Protein AF-X1G1F2-F1 (afdb_monomer)

Solvent-accessible surface area (backbone atoms only — not comparable to full-atom values): 9942 Å² total; per-residue (Å²): 116,67,75,44,100,80,76,55,41,32,54,44,75,51,92,86,78,76,52,72,46,84,41,52,53,79,51,48,74,65,68,68,54,49,80,72,70,72,44,86,49,52,70,44,74,70,59,76,86,54,51,33,33,43,39,38,35,55,89,91,43,64,36,32,33,36,56,54,97,92,37,55,39,68,60,34,59,71,93,60,94,63,53,43,66,59,54,50,49,51,55,53,48,48,60,68,33,48,44,78,46,76,32,74,74,61,93,62,61,57,61,75,44,19,53,73,64,48,61,29,39,38,37,32,17,28,86,85,67,47,78,49,36,47,41,38,30,7,60,28,70,73,98,55,77,41,37,27,32,36,39,78,99,50,80,37,40,29,32,47,54,68,70,64,66,74,66,49,95,71,135

Nearest PDB structures (foldseek):
  6edz-assembly1_A  TM=3.367E-01  e=2.369E+00  Mycobacterium tuberculosis CDC1551
  6edz-assembly1_D  TM=3.366E-01  e=2.369E+00  Mycobacterium tuberculosis CDC1551
  3bga-assembly1_B  TM=2.048E-01  e=1.085E+00  Bacteroides thetaiotaomicron VPI-5482

pLDDT: mean 74.31, std 18.84, range [33.16, 97.81]

Foldseek 3Di:
DDADPVRFWDWDADPDPRDIDIDGPVCVVVVVQDVVNVPDQQPADFDLVQFAKKWKDAPNAIWIWGQDPNFIDTPPPPPDDDHSVLVSVLSVCNNVWGFPDKDQPDPDDCVQQQQVPFNMKMWTAGPVRDTRWIKTWGWDPPPHTWIWIDTPPGPMITTGDPVSNVSNDDD

InterPro domains:
  IPR025641 Domain of unknown function DUF4340 [PF14238] (1-73)

Organism: NCBI:txid412755

Radius of gyration: 20.49 Å; Cα contacts (8 Å, |Δi|>4): 307; chains: 1; bounding box: 36×30×68 Å

Secondary structure (DSSP, 8-state):
-PBPTTSSEEEEE-TTT--EEEEEHHHHHHHT--TTTTS--BS----TTT--EEEEEETTEEEEEEEETTEEEEEESTT----HHHHHHHHHHHHT-BEEEEESS-SS-TTTTT-SS-SEEEEEE-TT--EEEEEEEEEE-SSS-EEEEEETT---EEEEPHHHHHTS---

Structure (mmCIF, N/CA/C/O backbone):
data_AF-X1G1F2-F1
#
_entry.id   AF-X1G1F2-F1
#
loop_
_atom_site.group_PDB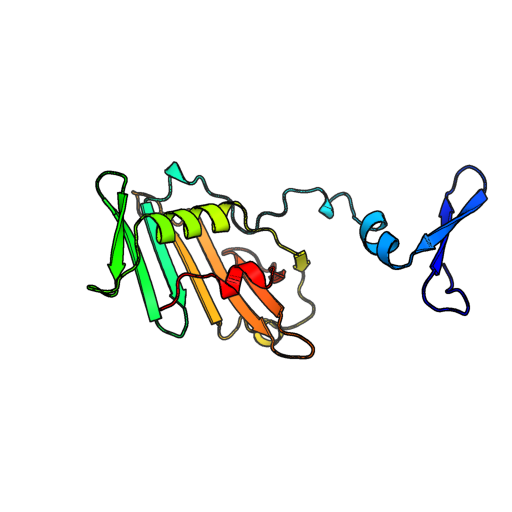
_atom_site.id
_atom_site.type_symbol
_atom_site.label_atom_id
_atom_site.label_alt_id
_atom_site.label_comp_id
_atom_site.label_asym_id
_atom_site.label_entity_id
_atom_site.label_seq_id
_atom_site.pdbx_PDB_ins_code
_atom_site.Cartn_x
_atom_site.Cartn_y
_atom_site.Cartn_z
_atom_site.occupancy
_atom_site.B_iso_or_equiv
_atom_site.auth_seq_id
_atom_site.auth_comp_id
_atom_site.auth_asym_id
_atom_site.auth_atom_id
_atom_site.pdbx_PDB_model_num
ATOM 1 N N . GLY A 1 1 ? 8.756 -1.121 -39.485 1.00 47.09 1 GLY A N 1
ATOM 2 C CA . GLY A 1 1 ? 8.866 0.115 -40.281 1.00 47.09 1 GLY A CA 1
ATOM 3 C C . GLY A 1 1 ? 10.179 0.809 -39.980 1.00 47.09 1 GLY A C 1
ATOM 4 O O . GLY A 1 1 ? 10.590 0.799 -38.822 1.00 47.09 1 GLY A O 1
ATOM 5 N N . ALA A 1 2 ? 10.810 1.369 -41.015 1.00 49.78 2 ALA A N 1
ATOM 6 C CA . ALA A 1 2 ? 11.990 2.231 -40.925 1.00 49.78 2 ALA A CA 1
ATOM 7 C C . ALA A 1 2 ? 11.614 3.646 -40.441 1.00 49.78 2 ALA A C 1
ATOM 9 O O . ALA A 1 2 ? 10.453 4.057 -40.539 1.00 49.78 2 ALA A O 1
ATOM 10 N N . GLU A 1 3 ? 12.587 4.353 -39.872 1.00 41.88 3 GLU A N 1
ATOM 11 C CA . GLU A 1 3 ? 12.431 5.705 -39.326 1.00 41.88 3 GLU A CA 1
ATOM 12 C C . GLU A 1 3 ? 12.474 6.768 -40.423 1.00 41.88 3 GLU A C 1
ATOM 14 O O . GLU A 1 3 ? 13.122 6.591 -41.455 1.00 41.88 3 GLU A O 1
ATOM 19 N N . ASN A 1 4 ? 11.765 7.877 -40.205 1.00 46.53 4 ASN A N 1
ATOM 20 C CA . ASN A 1 4 ? 11.904 9.050 -41.053 1.00 46.53 4 ASN A CA 1
ATOM 21 C C . ASN A 1 4 ? 13.123 9.900 -40.613 1.00 46.53 4 ASN A C 1
ATOM 23 O O . ASN A 1 4 ? 13.546 9.810 -39.460 1.00 46.53 4 ASN A O 1
ATOM 27 N N . PRO A 1 5 ? 13.664 10.775 -41.483 1.00 43.31 5 PRO A N 1
ATOM 28 C CA . PRO A 1 5 ? 14.902 11.522 -41.208 1.00 43.31 5 PRO A CA 1
ATOM 29 C C . PRO A 1 5 ? 14.845 12.481 -40.004 1.00 43.31 5 PRO A C 1
ATOM 31 O O . PRO A 1 5 ? 15.874 12.978 -39.564 1.00 43.31 5 PRO A O 1
ATOM 34 N N . THR A 1 6 ? 13.651 12.765 -39.476 1.00 53.28 6 THR A N 1
ATOM 35 C CA . THR A 1 6 ? 13.412 13.679 -38.345 1.00 53.28 6 THR A CA 1
ATOM 36 C C . THR A 1 6 ? 13.178 12.959 -37.009 1.00 53.28 6 THR A C 1
ATOM 38 O O . THR A 1 6 ? 12.899 13.620 -36.012 1.00 53.28 6 THR A O 1
ATOM 41 N N . GLY A 1 7 ? 13.235 11.621 -36.969 1.00 44.59 7 GLY A N 1
ATOM 42 C CA . GLY A 1 7 ? 13.181 10.807 -35.741 1.00 44.59 7 GLY A CA 1
ATOM 43 C C . GLY A 1 7 ? 11.827 10.743 -35.013 1.00 44.59 7 GLY A C 1
ATOM 44 O O . GLY A 1 7 ? 11.660 9.943 -34.096 1.00 44.59 7 GLY A O 1
ATOM 45 N N . ASN A 1 8 ? 10.835 11.542 -35.421 1.00 46.88 8 ASN A N 1
ATOM 46 C CA . ASN A 1 8 ? 9.572 11.713 -34.688 1.00 46.88 8 ASN A CA 1
ATOM 47 C C . ASN A 1 8 ? 8.363 10.980 -35.298 1.00 46.88 8 ASN A C 1
ATOM 49 O O . ASN A 1 8 ? 7.291 10.947 -34.681 1.00 46.88 8 ASN A O 1
ATOM 53 N N . MET A 1 9 ? 8.496 10.391 -36.492 1.00 36.91 9 MET A N 1
ATOM 54 C CA . MET A 1 9 ? 7.373 9.765 -37.204 1.00 36.91 9 MET A CA 1
ATOM 55 C C . MET A 1 9 ? 7.788 8.420 -37.809 1.00 36.91 9 MET A C 1
ATOM 57 O O . MET A 1 9 ? 8.920 8.243 -38.261 1.00 36.91 9 MET A O 1
ATOM 61 N N . ARG A 1 10 ? 6.872 7.446 -37.799 1.00 46.88 10 ARG A N 1
ATOM 62 C CA . ARG A 1 10 ? 7.099 6.107 -38.361 1.00 46.88 10 ARG A CA 1
ATOM 63 C C . ARG A 1 10 ? 6.016 5.762 -39.376 1.00 46.88 10 ARG A C 1
ATOM 65 O O . ARG A 1 10 ? 4.854 6.126 -39.211 1.00 46.88 10 ARG A O 1
ATOM 72 N N . TYR A 1 11 ? 6.414 5.009 -40.396 1.00 42.84 11 TYR A N 1
ATOM 73 C CA . TY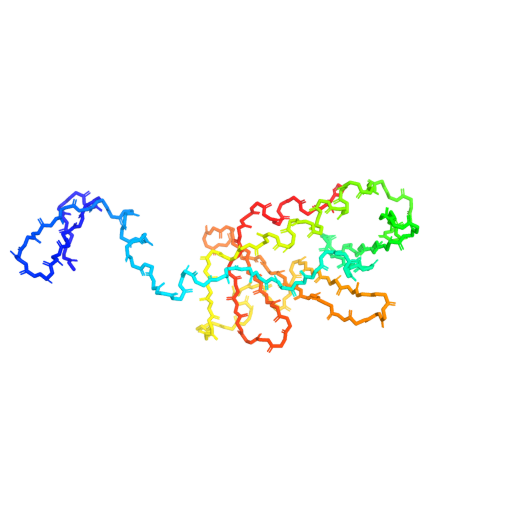R A 1 11 ? 5.501 4.454 -41.389 1.00 42.84 11 TYR A CA 1
ATOM 74 C C . TYR A 1 11 ? 4.900 3.140 -40.880 1.00 42.84 11 TYR A C 1
ATOM 76 O O . TYR A 1 11 ? 5.640 2.215 -40.516 1.00 42.84 11 TYR A O 1
ATOM 84 N N . VAL A 1 12 ? 3.569 3.053 -40.881 1.00 45.69 12 VAL A N 1
ATOM 85 C CA . VAL A 1 12 ? 2.816 1.820 -40.618 1.00 45.69 12 VAL A CA 1
ATOM 86 C C . VAL A 1 12 ? 2.044 1.447 -41.880 1.00 45.69 12 VAL A C 1
ATOM 88 O O . VAL A 1 12 ? 1.382 2.291 -42.481 1.00 45.69 12 VAL A O 1
ATOM 91 N N . ARG A 1 13 ? 2.160 0.183 -42.297 1.00 41.72 13 ARG A N 1
ATOM 92 C CA . ARG A 1 13 ? 1.403 -0.393 -43.412 1.00 41.72 13 ARG A CA 1
ATOM 93 C C . ARG A 1 13 ? 0.220 -1.160 -42.833 1.00 41.72 13 ARG A C 1
ATOM 95 O O . ARG A 1 13 ? 0.425 -1.980 -41.941 1.00 41.72 13 ARG A O 1
ATOM 102 N N . VAL A 1 14 ? -0.984 -0.870 -43.315 1.00 38.16 14 VAL A N 1
ATOM 103 C CA . VAL A 1 14 ? -2.200 -1.593 -42.927 1.00 38.16 14 VAL A CA 1
ATOM 104 C C . VAL A 1 14 ? -2.545 -2.558 -44.055 1.00 38.16 14 VAL A C 1
ATOM 106 O O . VAL A 1 14 ? -2.869 -2.141 -45.169 1.00 38.16 14 VAL A O 1
ATOM 109 N N . ASP A 1 15 ? -2.426 -3.855 -43.781 1.00 45.56 15 ASP A N 1
ATOM 110 C CA . ASP A 1 15 ? -2.688 -4.896 -44.769 1.00 45.56 15 ASP A CA 1
ATOM 111 C C . ASP A 1 15 ? -4.194 -5.123 -44.897 1.00 45.56 15 ASP A C 1
ATOM 113 O O . ASP A 1 15 ? -4.794 -5.871 -44.131 1.00 45.56 15 ASP A O 1
ATOM 117 N N . GLN A 1 16 ? -4.774 -4.425 -45.874 1.00 44.44 16 GLN A N 1
ATOM 118 C CA . GLN A 1 16 ? -5.774 -4.961 -46.808 1.00 44.44 16 GLN A CA 1
ATOM 119 C C . GLN A 1 16 ? -5.931 -4.088 -48.073 1.00 44.44 16 GLN A C 1
ATOM 121 O O . GLN A 1 16 ? -6.454 -4.578 -49.064 1.00 44.44 16 GLN A O 1
ATOM 126 N N . GLU A 1 17 ? -5.368 -2.867 -48.112 1.00 46.47 17 GLU A N 1
ATOM 127 C CA . GLU A 1 17 ? -5.371 -2.003 -49.319 1.00 46.47 17 GLU A CA 1
ATOM 128 C C . GLU A 1 17 ? -4.024 -1.300 -49.610 1.00 46.47 17 GLU A C 1
ATOM 130 O O . GLU A 1 17 ? -3.938 -0.408 -50.448 1.00 46.47 17 GLU A O 1
ATOM 135 N N . GLY A 1 18 ? -2.932 -1.677 -48.932 1.00 38.78 18 GLY A N 1
ATOM 136 C CA . GLY A 1 18 ? -1.592 -1.137 -49.220 1.00 38.78 18 GLY A CA 1
ATOM 137 C C . GLY A 1 18 ? -1.363 0.323 -48.799 1.00 38.78 18 GLY A C 1
ATOM 138 O O . GLY A 1 18 ? -0.285 0.867 -49.051 1.00 38.78 18 GLY A O 1
ATOM 139 N N . ALA A 1 19 ? -2.324 0.952 -48.118 1.00 33.16 19 ALA A N 1
ATOM 140 C CA . ALA A 1 19 ? -2.184 2.302 -47.590 1.00 33.16 19 ALA A CA 1
ATOM 141 C C . ALA A 1 19 ? -1.085 2.371 -46.511 1.00 33.16 19 ALA A C 1
ATOM 143 O O . ALA A 1 19 ? -1.062 1.598 -45.545 1.00 33.16 19 ALA A O 1
ATOM 144 N N . VAL A 1 20 ? -0.163 3.323 -46.678 1.00 40.62 20 VAL A N 1
ATOM 145 C CA . VAL A 1 20 ? 0.894 3.625 -45.708 1.00 40.62 20 VAL A CA 1
ATOM 146 C C . VAL A 1 20 ? 0.499 4.884 -44.942 1.00 40.62 20 VAL A C 1
ATOM 148 O O . VAL A 1 20 ? 0.420 5.966 -45.518 1.00 40.62 20 VAL A O 1
ATOM 151 N N . LEU A 1 21 ? 0.264 4.742 -43.638 1.00 41.94 21 LEU A N 1
ATOM 152 C CA . LEU A 1 21 ? -0.094 5.845 -42.748 1.00 41.94 21 LEU A CA 1
ATOM 153 C C . LEU A 1 21 ? 1.132 6.317 -41.964 1.00 41.94 21 LEU A C 1
ATOM 155 O O . LEU A 1 21 ? 1.930 5.518 -41.461 1.00 41.94 21 LEU A O 1
ATOM 159 N N . LEU A 1 22 ? 1.265 7.638 -41.851 1.00 41.22 22 LEU A N 1
ATOM 160 C CA . LEU A 1 22 ? 2.298 8.279 -41.053 1.00 41.22 22 LEU A CA 1
ATOM 161 C C . LEU A 1 22 ? 1.760 8.485 -39.637 1.00 41.22 22 LEU A C 1
ATOM 163 O O . LEU A 1 22 ? 0.869 9.302 -39.415 1.00 41.22 22 LEU A O 1
ATOM 167 N N . VAL A 1 23 ? 2.287 7.732 -38.676 1.00 46.47 23 VAL A N 1
ATOM 168 C CA . VAL A 1 23 ? 1.895 7.863 -37.270 1.00 46.47 23 VAL A CA 1
ATOM 169 C C . VAL A 1 23 ? 3.049 8.434 -36.461 1.00 46.47 23 VAL A C 1
ATOM 171 O O . VAL A 1 23 ? 4.214 8.056 -36.629 1.00 46.47 23 VAL A O 1
ATOM 174 N N . TYR A 1 24 ? 2.728 9.363 -35.561 1.00 44.50 24 TYR A N 1
ATOM 175 C CA . TYR A 1 24 ? 3.689 9.848 -34.575 1.00 44.50 24 TYR A CA 1
ATOM 176 C C . TYR A 1 24 ? 4.231 8.668 -33.770 1.00 44.50 24 TYR A C 1
ATOM 178 O O . TYR A 1 24 ? 3.460 7.812 -33.339 1.00 44.50 24 TYR A O 1
ATOM 186 N N . ALA A 1 25 ? 5.543 8.635 -33.516 1.00 50.56 25 ALA A N 1
ATOM 187 C CA . ALA A 1 25 ? 6.191 7.508 -32.835 1.00 50.56 25 ALA A CA 1
ATOM 188 C C . ALA A 1 25 ? 5.533 7.156 -31.482 1.00 50.56 25 ALA A C 1
ATO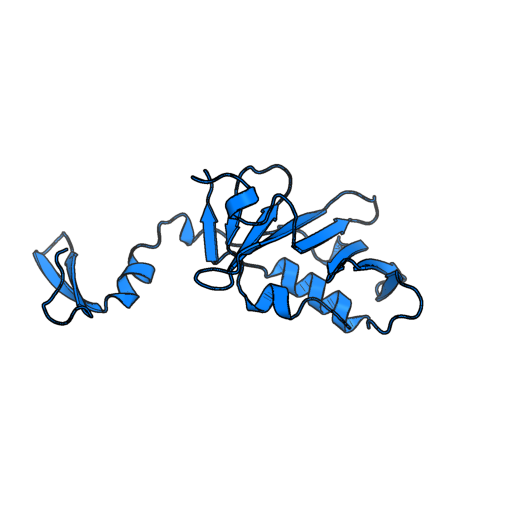M 190 O O . ALA A 1 25 ? 5.437 5.984 -31.132 1.00 50.56 25 ALA A O 1
ATOM 191 N N . ARG A 1 26 ? 4.981 8.157 -30.781 1.00 46.09 26 ARG A N 1
ATOM 192 C CA . ARG A 1 26 ? 4.241 8.009 -29.512 1.00 46.09 26 ARG A CA 1
ATOM 193 C C . ARG A 1 26 ? 2.920 7.235 -29.623 1.00 46.09 26 ARG A C 1
ATOM 195 O O . ARG A 1 26 ? 2.418 6.746 -28.619 1.00 46.09 26 ARG A O 1
ATOM 202 N N . LEU A 1 27 ? 2.334 7.135 -30.818 1.00 41.94 27 LEU A N 1
ATOM 203 C CA . LEU A 1 27 ? 1.107 6.366 -31.053 1.00 41.94 27 LEU A CA 1
ATOM 204 C C . LEU A 1 27 ? 1.390 4.871 -31.239 1.00 41.94 27 LEU A C 1
ATOM 206 O O . LEU A 1 27 ? 0.479 4.065 -31.072 1.00 41.94 27 LEU A O 1
ATOM 210 N N . LYS A 1 28 ? 2.642 4.478 -31.515 1.00 45.25 28 LYS A N 1
ATOM 211 C CA . LYS A 1 28 ? 3.025 3.067 -31.639 1.00 45.25 28 LYS A CA 1
ATOM 212 C C . LYS A 1 28 ? 2.807 2.310 -30.327 1.00 45.25 28 LYS A C 1
ATOM 214 O O . LYS A 1 28 ? 2.199 1.254 -30.351 1.00 45.25 28 LYS A O 1
ATOM 219 N N . ASP A 1 29 ? 3.162 2.896 -29.184 1.00 50.19 29 ASP A N 1
ATOM 220 C CA . ASP A 1 29 ? 2.942 2.283 -27.860 1.00 50.19 29 ASP A CA 1
ATOM 221 C C . ASP A 1 29 ? 1.451 2.099 -27.513 1.00 50.19 29 ASP A C 1
ATOM 223 O O . ASP A 1 29 ? 1.087 1.315 -26.634 1.00 50.19 29 ASP A O 1
ATOM 227 N N . ILE A 1 30 ? 0.566 2.841 -28.187 1.00 47.78 30 ILE A N 1
ATOM 228 C CA . ILE A 1 30 ? -0.887 2.712 -28.044 1.00 47.78 30 ILE A CA 1
ATOM 229 C C . ILE A 1 30 ? -1.428 1.629 -28.987 1.00 47.78 30 ILE A C 1
ATOM 231 O O . ILE A 1 30 ? -2.331 0.895 -28.588 1.00 47.78 30 ILE A O 1
ATOM 235 N N . LEU A 1 31 ? -0.869 1.520 -30.196 1.00 42.72 31 LEU A N 1
ATOM 236 C CA . LEU A 1 31 ? -1.284 0.574 -31.238 1.00 42.72 31 LEU A CA 1
ATOM 237 C C . LEU A 1 31 ? -0.667 -0.829 -31.074 1.00 42.72 31 LEU A C 1
ATOM 239 O O . LEU A 1 31 ? -1.297 -1.804 -31.464 1.00 42.72 31 LEU A O 1
ATOM 243 N N . ASP A 1 32 ? 0.499 -0.948 -30.430 1.00 46.31 32 ASP A N 1
ATOM 244 C CA . ASP A 1 32 ? 1.170 -2.220 -30.099 1.00 46.31 32 ASP A CA 1
ATOM 245 C C . ASP A 1 32 ? 0.623 -2.869 -28.811 1.00 46.31 32 ASP A C 1
ATOM 247 O O . ASP A 1 32 ? 1.157 -3.871 -28.327 1.00 46.31 32 ASP A O 1
ATOM 251 N N . LYS A 1 33 ? -0.457 -2.323 -28.234 1.00 43.53 33 LYS A N 1
ATOM 252 C CA . LYS A 1 33 ? -1.139 -2.948 -27.096 1.00 43.53 33 LYS A CA 1
ATOM 253 C C . LYS A 1 33 ? -1.706 -4.295 -27.526 1.00 43.53 33 LYS A C 1
ATOM 255 O O . LYS A 1 33 ? -2.631 -4.384 -28.329 1.00 43.53 33 LYS A O 1
ATOM 260 N N . THR A 1 34 ? -1.178 -5.359 -26.942 1.00 45.91 34 THR A N 1
ATOM 261 C CA . THR A 1 34 ? -1.682 -6.714 -27.157 1.00 45.91 34 THR A CA 1
ATOM 262 C C . THR A 1 34 ? -3.057 -6.879 -26.489 1.00 45.91 34 THR A C 1
ATOM 264 O O . THR A 1 34 ? -3.366 -6.170 -25.531 1.00 45.91 34 THR A O 1
ATOM 267 N N . PRO A 1 35 ? -3.891 -7.866 -26.866 1.00 41.88 35 PRO A N 1
ATOM 268 C CA . PRO A 1 35 ? -5.130 -8.179 -26.135 1.00 41.88 35 PRO A CA 1
ATOM 269 C C . PRO A 1 35 ? -4.913 -8.471 -24.635 1.00 41.88 35 PRO A C 1
ATOM 271 O O . PRO A 1 35 ? -5.837 -8.390 -23.828 1.00 41.88 35 PRO A O 1
ATOM 274 N N . HIS A 1 36 ? -3.679 -8.798 -24.237 1.00 41.44 36 HIS A N 1
ATOM 275 C CA . HIS A 1 36 ? -3.258 -8.911 -22.842 1.00 41.44 36 HIS A CA 1
ATOM 276 C C . HIS A 1 36 ? -3.170 -7.559 -22.118 1.00 41.44 36 HIS A C 1
ATOM 278 O O . HIS A 1 36 ? -3.438 -7.514 -20.921 1.00 41.44 36 HIS A O 1
ATOM 284 N N . ASP A 1 37 ? -2.851 -6.472 -22.822 1.00 44.06 37 ASP A N 1
ATOM 285 C CA . ASP A 1 37 ? -2.838 -5.103 -22.293 1.00 44.06 37 ASP A CA 1
ATOM 286 C C . ASP A 1 37 ? -4.245 -4.529 -22.090 1.00 44.06 37 ASP A C 1
ATOM 288 O O . ASP A 1 37 ? -4.398 -3.511 -21.417 1.00 44.06 37 ASP A O 1
ATOM 292 N N . LEU A 1 38 ? -5.272 -5.177 -22.643 1.00 44.41 38 LEU A N 1
ATOM 293 C CA . LEU A 1 38 ? -6.683 -4.875 -22.385 1.00 44.41 38 LEU A CA 1
ATOM 294 C C . LEU A 1 38 ? -7.250 -5.678 -21.204 1.00 44.41 38 LEU A C 1
ATOM 296 O O . LEU A 1 38 ? -8.369 -5.418 -20.766 1.00 44.41 38 LEU A O 1
ATOM 300 N N . ARG A 1 39 ? -6.488 -6.642 -20.663 1.00 56.28 39 ARG A N 1
ATOM 301 C CA . ARG A 1 39 ? -6.876 -7.352 -19.442 1.00 56.28 39 ARG A CA 1
ATOM 302 C C . ARG A 1 39 ? -6.722 -6.425 -18.248 1.00 56.28 39 ARG A C 1
ATOM 304 O O . ARG A 1 39 ? -5.802 -5.617 -18.178 1.00 56.28 39 ARG A O 1
ATOM 311 N N . ASP A 1 40 ? -7.645 -6.592 -17.314 1.00 64.62 40 ASP A N 1
ATOM 312 C CA . ASP A 1 40 ? -7.658 -5.981 -15.995 1.00 64.62 40 ASP A CA 1
ATOM 313 C C . ASP A 1 40 ? -6.236 -5.808 -15.405 1.00 64.62 40 ASP A C 1
ATOM 315 O O . ASP A 1 40 ? -5.592 -6.781 -15.007 1.00 64.62 40 ASP A O 1
ATOM 319 N N . LYS A 1 41 ? -5.739 -4.560 -15.401 1.00 74.44 41 LYS A N 1
ATOM 320 C CA . LYS A 1 41 ? -4.360 -4.203 -15.022 1.00 74.44 41 LYS A CA 1
ATOM 321 C C . LYS A 1 41 ? -4.154 -4.034 -13.514 1.00 74.44 41 LYS A C 1
ATOM 323 O O . LYS A 1 41 ? -3.140 -3.461 -13.113 1.00 74.44 41 LYS A O 1
ATOM 328 N N . HIS A 1 42 ? -5.100 -4.457 -12.677 1.00 80.88 42 HIS A N 1
ATOM 329 C CA . HIS A 1 42 ? -4.952 -4.298 -11.233 1.00 80.88 42 HIS A CA 1
ATOM 330 C C . HIS A 1 42 ? -3.834 -5.191 -10.679 1.00 80.88 42 HIS A C 1
ATOM 332 O O . HIS A 1 42 ? -3.701 -6.363 -11.037 1.00 80.88 42 HIS A O 1
ATOM 338 N N . VAL A 1 43 ? -3.017 -4.614 -9.797 1.00 81.19 43 VAL A N 1
ATOM 339 C CA . VAL A 1 43 ? -1.899 -5.307 -9.137 1.00 81.19 43 VAL A CA 1
ATOM 340 C C . VAL A 1 43 ? -2.409 -6.256 -8.052 1.00 81.19 43 VAL A C 1
ATOM 342 O O . VAL A 1 43 ? -1.911 -7.374 -7.923 1.00 81.19 43 VAL A O 1
ATOM 345 N N . LEU A 1 44 ? -3.429 -5.824 -7.308 1.00 83.62 44 LEU A N 1
ATOM 346 C CA . LEU A 1 44 ? -4.111 -6.600 -6.277 1.00 83.62 44 LEU A CA 1
ATOM 347 C C . LEU A 1 44 ? -5.577 -6.805 -6.660 1.00 83.62 44 LEU A C 1
ATOM 349 O O . LEU A 1 44 ? -6.185 -5.955 -7.306 1.00 83.62 44 LEU A O 1
ATOM 353 N N . ARG A 1 45 ? -6.156 -7.926 -6.229 1.00 85.19 45 ARG A N 1
ATOM 354 C CA . ARG A 1 45 ? -7.590 -8.195 -6.355 1.00 85.19 45 ARG A CA 1
ATOM 355 C C . ARG A 1 45 ? -8.151 -8.549 -4.990 1.00 85.19 45 ARG A C 1
ATOM 357 O O . ARG A 1 45 ? -7.851 -9.616 -4.474 1.00 85.19 45 ARG A O 1
ATOM 364 N N . PHE A 1 46 ? -8.965 -7.657 -4.442 1.00 88.12 46 PHE A N 1
ATOM 365 C CA . PHE A 1 46 ? -9.638 -7.826 -3.159 1.00 88.12 46 PHE A CA 1
ATOM 366 C C . PHE A 1 46 ? -10.953 -7.039 -3.157 1.00 88.12 46 PHE A C 1
ATOM 368 O O . PHE A 1 46 ? -11.142 -6.127 -3.970 1.00 88.12 46 PHE A O 1
ATOM 375 N N . LYS A 1 47 ? -11.862 -7.376 -2.240 1.00 88.88 47 LYS A N 1
ATOM 376 C CA . LYS A 1 47 ? -13.048 -6.563 -1.958 1.00 88.88 47 LYS A CA 1
ATOM 377 C C . LYS A 1 47 ? -12.748 -5.659 -0.771 1.00 88.88 47 LYS A C 1
ATOM 379 O O . LYS A 1 47 ? -12.283 -6.119 0.261 1.00 88.88 47 LYS A O 1
ATOM 384 N N . GLU A 1 48 ? -13.004 -4.370 -0.934 1.00 88.81 48 GLU A N 1
ATOM 385 C CA . GLU A 1 48 ? -12.739 -3.344 0.086 1.00 88.81 48 GLU A CA 1
ATOM 386 C C . GLU A 1 48 ? -13.508 -3.581 1.392 1.00 88.81 48 GLU A C 1
ATOM 388 O O . GLU A 1 48 ? -12.974 -3.355 2.481 1.00 88.81 48 GLU A O 1
ATOM 393 N N . ASP A 1 49 ? -14.739 -4.079 1.278 1.00 88.88 49 ASP A N 1
ATOM 394 C CA . ASP A 1 49 ? -15.599 -4.369 2.426 1.00 88.88 49 ASP A CA 1
ATOM 395 C C . ASP A 1 49 ? -15.056 -5.533 3.262 1.00 88.88 49 ASP A C 1
ATOM 397 O O . ASP A 1 49 ? -15.142 -5.488 4.489 1.00 88.88 49 ASP A O 1
ATOM 401 N N . ASP A 1 50 ? -14.396 -6.499 2.614 1.00 92.19 50 ASP A N 1
ATOM 402 C CA . ASP A 1 50 ? -13.792 -7.665 3.268 1.00 92.19 50 ASP A CA 1
ATOM 403 C C . ASP A 1 50 ? -12.493 -7.303 4.009 1.00 92.19 50 ASP A C 1
ATOM 405 O O . ASP A 1 50 ? -12.071 -8.034 4.902 1.00 92.19 50 ASP A O 1
ATOM 409 N N . VAL A 1 51 ? -11.843 -6.176 3.679 1.00 95.81 51 VAL A N 1
ATOM 410 C CA . VAL A 1 51 ? -10.602 -5.762 4.353 1.00 95.81 51 VAL A CA 1
ATOM 411 C C . VAL A 1 51 ? -10.917 -5.300 5.771 1.00 95.81 51 VAL A C 1
ATOM 413 O O . VAL A 1 51 ? -11.610 -4.302 5.971 1.00 95.81 51 VAL A O 1
ATOM 416 N N . PHE A 1 52 ? -10.348 -5.987 6.755 1.00 97.19 52 PHE A N 1
ATOM 417 C CA . PHE A 1 52 ? -10.474 -5.671 8.175 1.00 97.19 52 PHE A CA 1
ATOM 418 C C . PHE A 1 52 ? -9.196 -5.058 8.755 1.00 97.19 52 PHE A C 1
ATOM 420 O O . PHE A 1 52 ? -9.262 -4.210 9.643 1.00 97.19 52 PHE A O 1
ATOM 427 N N . LYS A 1 53 ? -8.031 -5.459 8.238 1.00 97.81 53 LYS A N 1
ATOM 428 C CA . LYS A 1 53 ? -6.720 -5.008 8.707 1.00 97.81 53 LYS A CA 1
ATOM 429 C C . LYS A 1 53 ? -5.813 -4.661 7.537 1.00 97.81 53 LYS A C 1
ATOM 431 O O . LYS A 1 53 ? -5.779 -5.375 6.536 1.00 97.81 53 LYS A O 1
ATOM 436 N N . ILE A 1 54 ? -5.051 -3.586 7.693 1.00 97.06 54 ILE A N 1
ATOM 437 C CA . ILE A 1 54 ? -3.980 -3.196 6.781 1.00 97.06 54 ILE A CA 1
ATOM 438 C C . ILE A 1 54 ? -2.686 -3.009 7.567 1.00 97.06 54 ILE A C 1
ATOM 440 O O . ILE A 1 54 ? -2.650 -2.345 8.604 1.00 97.06 54 ILE A O 1
ATOM 444 N N . VAL A 1 55 ? -1.619 -3.614 7.060 1.00 95.81 55 VAL A N 1
ATOM 445 C CA . VAL A 1 55 ? -0.251 -3.422 7.536 1.00 95.81 55 VAL A CA 1
ATOM 446 C C . VAL A 1 55 ? 0.542 -2.827 6.390 1.00 95.81 55 VAL A C 1
ATOM 448 O O . VAL A 1 55 ? 0.526 -3.383 5.295 1.00 95.81 55 VAL A O 1
ATOM 451 N N . TRP A 1 56 ? 1.239 -1.719 6.611 1.00 92.88 56 TRP A N 1
ATOM 452 C CA . TRP A 1 56 ? 2.133 -1.167 5.598 1.00 92.88 56 TRP A CA 1
ATOM 453 C C . TRP A 1 56 ? 3.448 -0.699 6.193 1.00 92.88 56 TRP A C 1
ATOM 455 O O . TRP A 1 56 ? 3.536 -0.381 7.376 1.00 92.88 56 TRP A O 1
ATOM 465 N N . ARG A 1 57 ? 4.488 -0.674 5.363 1.00 88.12 57 ARG A N 1
ATOM 466 C CA . ARG A 1 57 ? 5.807 -0.158 5.722 1.00 88.12 57 ARG A CA 1
ATOM 467 C C . ARG A 1 57 ? 6.162 1.037 4.849 1.00 88.12 57 ARG A C 1
ATOM 469 O O . ARG A 1 57 ? 6.112 0.922 3.626 1.00 88.12 57 ARG A O 1
ATOM 476 N N . ALA A 1 58 ? 6.560 2.131 5.490 1.00 75.75 58 ALA A N 1
ATOM 477 C CA . ALA A 1 58 ? 7.120 3.322 4.855 1.00 75.75 58 ALA A CA 1
ATOM 478 C C . ALA A 1 58 ? 8.314 3.819 5.684 1.00 75.75 58 ALA A C 1
ATOM 480 O O . ALA A 1 58 ? 8.209 3.893 6.908 1.00 75.75 58 ALA A O 1
ATOM 481 N N . ASP A 1 59 ? 9.441 4.113 5.027 1.00 71.88 59 ASP A N 1
ATOM 482 C CA . ASP A 1 59 ? 10.683 4.614 5.643 1.00 71.88 59 ASP A CA 1
ATOM 483 C C . ASP A 1 59 ? 11.077 3.856 6.926 1.00 71.88 59 ASP A C 1
ATOM 485 O O . ASP A 1 59 ? 11.208 4.425 8.009 1.00 71.88 59 ASP A O 1
ATOM 489 N N . GLU A 1 60 ? 11.176 2.527 6.798 1.00 76.69 60 GLU A N 1
ATOM 490 C CA . GLU A 1 60 ? 11.489 1.549 7.861 1.00 76.69 60 GLU A CA 1
ATOM 491 C C . GLU A 1 60 ? 10.459 1.424 8.998 1.00 76.69 60 GLU A C 1
ATOM 493 O O . GLU A 1 60 ? 10.512 0.478 9.786 1.00 76.69 60 GLU A O 1
ATOM 498 N N . LYS A 1 61 ? 9.454 2.299 9.050 1.00 86.62 61 LYS A N 1
ATOM 499 C CA . LYS A 1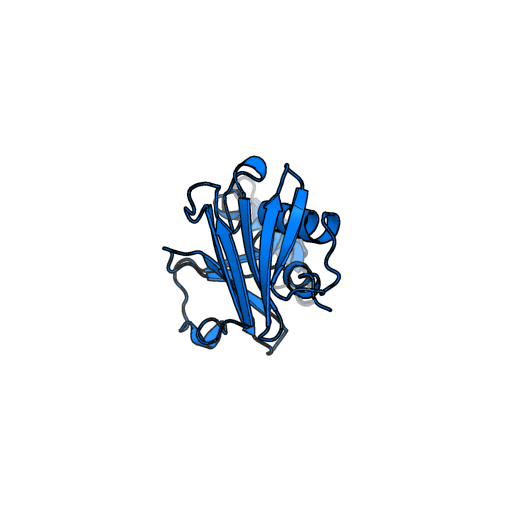 61 ? 8.371 2.235 10.032 1.00 86.62 61 LYS A CA 1
ATOM 500 C C . LYS A 1 61 ? 7.265 1.324 9.537 1.00 86.62 61 LYS A C 1
ATOM 502 O O . LYS A 1 61 ? 6.856 1.390 8.379 1.00 86.62 61 LYS A O 1
ATOM 507 N N . THR A 1 62 ? 6.769 0.485 10.437 1.00 91.69 62 THR A N 1
ATOM 508 C CA . THR A 1 62 ? 5.597 -0.354 10.184 1.00 91.69 62 THR A CA 1
ATOM 509 C C . THR A 1 62 ? 4.378 0.303 10.812 1.00 91.69 62 THR A C 1
ATOM 511 O O . THR A 1 62 ? 4.441 0.816 11.928 1.00 91.69 62 THR A O 1
ATOM 514 N N . PHE A 1 63 ? 3.286 0.296 10.066 1.00 94.31 63 PHE A N 1
ATOM 515 C CA . PHE A 1 63 ? 2.000 0.827 10.459 1.00 94.31 63 PHE A CA 1
ATOM 516 C C . PHE A 1 63 ? 0.978 -0.289 10.439 1.00 94.31 63 PHE A C 1
ATOM 518 O O . PHE A 1 63 ? 0.992 -1.141 9.546 1.00 94.31 63 PHE A O 1
ATOM 525 N N . VAL A 1 64 ? 0.078 -0.259 11.410 1.00 97.06 64 VAL A N 1
ATOM 526 C CA . VAL A 1 64 ? -1.009 -1.221 11.523 1.00 97.06 64 VAL A CA 1
ATOM 527 C C . VAL A 1 64 ? -2.287 -0.442 11.747 1.00 97.06 64 VAL A C 1
ATOM 529 O O . VAL A 1 64 ? -2.366 0.338 12.692 1.00 97.06 64 VAL A O 1
ATOM 532 N N . ALA A 1 65 ? -3.288 -0.665 10.905 1.00 97.25 65 ALA A N 1
ATOM 533 C CA . ALA A 1 65 ? -4.632 -0.156 11.118 1.00 97.25 65 ALA A CA 1
ATOM 534 C C . ALA A 1 65 ? -5.661 -1.280 11.020 1.00 97.25 65 ALA A C 1
ATOM 536 O O . ALA A 1 65 ? -5.523 -2.206 10.217 1.00 97.25 65 ALA A O 1
ATOM 537 N N . GLU A 1 66 ? -6.699 -1.182 11.841 1.00 97.44 66 GLU A N 1
ATOM 538 C CA . GLU A 1 66 ? -7.785 -2.156 11.923 1.00 97.44 66 GLU A CA 1
ATOM 539 C C . GLU A 1 66 ? -9.135 -1.437 11.903 1.00 97.44 66 GLU A C 1
ATOM 541 O O . GLU A 1 66 ? -9.263 -0.315 12.403 1.00 97.44 66 GLU A O 1
ATOM 546 N N . LYS A 1 67 ? -10.153 -2.078 11.323 1.00 96.12 67 LYS A N 1
ATOM 547 C CA . LYS A 1 67 ? -11.533 -1.600 11.409 1.00 96.12 67 LYS A CA 1
ATOM 548 C C . LYS A 1 67 ? -12.094 -1.906 12.800 1.00 96.12 67 LYS A C 1
ATOM 550 O O . LYS A 1 67 ? -12.201 -3.063 13.195 1.00 96.12 67 LYS A O 1
ATOM 555 N N . LYS A 1 68 ? -12.520 -0.872 13.522 1.00 94.19 68 LYS A N 1
ATOM 556 C CA . LYS A 1 68 ? -13.306 -0.968 14.761 1.00 94.19 68 LYS A CA 1
ATOM 557 C C . LYS A 1 68 ? -14.638 -0.271 14.533 1.00 94.19 68 LYS A C 1
ATOM 559 O O . LYS A 1 68 ? -14.644 0.873 14.094 1.00 94.19 68 LYS A O 1
ATOM 564 N N . GLU A 1 69 ? -15.750 -0.966 14.770 1.00 92.19 69 GLU A N 1
ATOM 565 C CA . GLU A 1 69 ? -17.103 -0.418 14.552 1.00 92.19 69 GLU A CA 1
ATOM 566 C C . GLU A 1 69 ? -17.265 0.234 13.159 1.00 92.19 69 GLU A C 1
ATOM 568 O O . GLU A 1 69 ? -17.773 1.345 13.017 1.00 92.19 69 GLU A O 1
ATOM 573 N N . ASN A 1 70 ? -16.769 -0.445 12.116 1.00 88.81 70 ASN A N 1
ATOM 574 C CA . ASN A 1 70 ? -16.730 0.032 10.724 1.00 88.81 70 ASN A CA 1
ATOM 575 C C . ASN A 1 70 ? -15.907 1.308 10.456 1.00 88.81 70 ASN A C 1
ATOM 577 O O . ASN A 1 70 ? -16.001 1.869 9.365 1.00 88.81 70 ASN A O 1
ATOM 581 N N . LYS A 1 71 ? -15.052 1.740 11.385 1.00 94.12 71 LYS A N 1
ATOM 582 C CA . LYS A 1 71 ? -14.123 2.863 11.195 1.00 94.12 71 LYS A CA 1
ATOM 583 C C . LYS A 1 71 ? -12.680 2.390 11.249 1.00 94.12 71 LYS A C 1
ATOM 585 O O . LYS A 1 71 ? -12.326 1.558 12.081 1.00 94.12 71 LYS A O 1
ATOM 590 N N . TRP A 1 72 ? -11.835 2.929 10.375 1.00 96.25 72 TRP A N 1
ATOM 591 C CA . TRP A 1 72 ? -10.402 2.662 10.429 1.00 96.25 72 TRP A CA 1
ATOM 592 C C . TRP A 1 72 ? -9.766 3.345 11.633 1.00 96.25 72 TRP A C 1
ATOM 594 O O . TRP A 1 72 ? -9.939 4.545 11.843 1.00 96.25 72 TRP A O 1
ATOM 604 N N . VAL A 1 73 ? -8.998 2.575 12.398 1.00 96.19 73 VAL A N 1
ATOM 605 C CA . VAL A 1 73 ? -8.240 3.059 13.548 1.00 96.19 73 VAL A CA 1
ATOM 606 C C . VAL A 1 73 ? -6.792 2.621 13.397 1.00 96.19 73 VAL A C 1
ATOM 608 O O . VAL A 1 73 ? -6.514 1.437 13.199 1.00 96.19 73 VAL A O 1
ATOM 611 N N . LEU A 1 74 ? -5.865 3.571 13.513 1.00 96.69 74 LEU A N 1
ATOM 612 C CA . LEU A 1 74 ? -4.443 3.264 13.615 1.00 96.69 74 LEU A CA 1
ATOM 613 C C . LEU A 1 74 ? -4.163 2.588 14.965 1.00 96.69 74 LEU A C 1
ATOM 615 O O . LEU A 1 74 ? -4.484 3.130 16.021 1.00 96.69 74 LEU A O 1
ATOM 619 N N . ILE A 1 75 ? -3.562 1.406 14.917 1.00 96.56 75 ILE A N 1
ATOM 620 C CA . ILE A 1 75 ? -3.125 0.628 16.079 1.00 96.56 75 ILE A CA 1
ATOM 621 C C . ILE A 1 75 ? -1.643 0.887 16.350 1.00 96.56 75 ILE A C 1
ATOM 623 O O . ILE A 1 75 ? -1.262 1.141 17.491 1.00 96.56 75 ILE A O 1
ATOM 627 N N . GLU A 1 76 ? -0.818 0.886 15.299 1.00 94.50 76 GLU A N 1
ATOM 628 C CA . GLU A 1 76 ? 0.624 1.110 15.411 1.00 94.50 76 GLU A CA 1
ATOM 629 C C . GLU A 1 76 ? 1.147 2.089 14.350 1.00 94.50 76 GLU A C 1
ATOM 631 O O . GLU A 1 76 ? 0.719 2.023 13.194 1.00 94.50 76 GLU A O 1
ATOM 636 N N . PRO A 1 77 ? 2.101 2.966 14.712 1.00 92.00 77 PRO A N 1
ATOM 637 C CA . PRO A 1 77 ? 2.520 3.260 16.083 1.00 92.00 77 PRO A CA 1
ATOM 638 C C . PRO A 1 77 ? 1.435 4.068 16.817 1.00 92.00 77 PRO A C 1
ATOM 640 O O . PRO A 1 77 ? 0.798 4.948 16.233 1.00 92.00 77 PRO A O 1
ATOM 643 N N . ALA A 1 78 ? 1.233 3.785 18.105 1.00 88.38 78 ALA A N 1
ATOM 644 C CA . ALA A 1 78 ? 0.251 4.496 18.920 1.00 88.38 78 ALA A CA 1
ATOM 645 C C . ALA A 1 78 ? 0.558 6.006 18.997 1.00 88.38 78 ALA A C 1
ATOM 647 O O . ALA A 1 78 ? 1.716 6.423 19.009 1.00 88.38 78 ALA A O 1
ATOM 648 N N . GLY A 1 79 ? -0.486 6.839 19.040 1.00 82.31 79 GLY A N 1
ATOM 649 C CA . GLY A 1 79 ? -0.363 8.301 19.160 1.00 82.31 79 GLY A CA 1
ATOM 650 C C . GLY A 1 79 ? 0.002 9.040 17.868 1.00 82.31 79 GLY A C 1
ATOM 651 O O . GLY A 1 79 ? 0.000 10.271 17.841 1.00 82.31 79 GLY A O 1
ATOM 652 N N . LYS A 1 80 ? 0.277 8.324 16.773 1.00 87.38 80 LYS A N 1
ATOM 653 C CA . LYS A 1 80 ? 0.513 8.941 15.470 1.00 87.38 80 LYS A CA 1
ATOM 654 C C . LYS A 1 80 ? -0.806 9.384 14.827 1.00 87.38 80 LYS A C 1
ATOM 656 O O . LYS A 1 80 ? -1.796 8.658 14.828 1.00 87.38 80 LYS A O 1
ATOM 661 N N . LYS A 1 81 ? -0.808 10.597 14.269 1.00 87.88 81 LYS A N 1
ATOM 662 C CA . LYS A 1 81 ? -1.983 11.221 13.648 1.00 87.88 81 LYS A CA 1
ATOM 663 C C . LYS A 1 81 ? -2.153 10.735 12.207 1.00 87.88 81 LYS A C 1
ATOM 665 O O . LYS A 1 81 ? -1.792 11.450 11.286 1.00 87.88 81 LYS A O 1
ATOM 670 N N . ILE A 1 82 ? -2.661 9.517 12.036 1.00 90.50 82 ILE A N 1
ATOM 671 C CA . ILE A 1 82 ? -3.217 9.060 10.756 1.00 90.50 82 ILE A CA 1
ATOM 672 C C . ILE A 1 82 ? -4.719 8.897 10.951 1.00 90.50 82 ILE A C 1
ATOM 674 O O . ILE A 1 82 ? -5.169 8.179 11.844 1.00 90.50 82 ILE A O 1
ATOM 678 N N . THR A 1 83 ? -5.480 9.612 10.139 1.00 94.00 83 THR A N 1
ATOM 679 C CA . THR A 1 83 ? -6.937 9.684 10.205 1.00 94.00 83 THR A CA 1
ATOM 680 C C . THR A 1 83 ? -7.607 8.493 9.518 1.00 94.00 83 THR A C 1
ATOM 682 O O . THR A 1 83 ? -7.019 7.795 8.690 1.00 94.00 83 THR A O 1
ATOM 685 N N . GLU A 1 84 ? -8.882 8.271 9.844 1.00 94.50 84 GLU A N 1
ATOM 686 C CA . GLU A 1 84 ? -9.721 7.256 9.191 1.00 94.50 84 GLU A CA 1
ATOM 687 C C . GLU A 1 84 ? -9.775 7.454 7.667 1.00 94.50 84 GLU A C 1
ATOM 689 O O . GLU A 1 84 ? -9.655 6.483 6.916 1.00 94.50 84 GLU A O 1
ATOM 694 N N . SER A 1 85 ? -9.865 8.705 7.206 1.00 93.56 85 SER A N 1
ATOM 695 C CA . SER A 1 85 ? -9.940 9.042 5.784 1.00 93.56 85 SER A CA 1
ATOM 696 C C . SER A 1 85 ? -8.638 8.748 5.035 1.00 93.56 85 SER A C 1
ATOM 698 O O . SER A 1 85 ? -8.690 8.268 3.902 1.00 93.56 85 SER A O 1
ATOM 700 N N . GLU A 1 86 ? -7.474 8.960 5.656 1.00 93.25 86 GLU A N 1
ATOM 701 C CA . GLU A 1 86 ? -6.171 8.605 5.077 1.00 93.25 86 GLU A CA 1
ATOM 702 C C . GLU A 1 86 ? -6.027 7.090 4.891 1.00 93.25 86 GLU A C 1
ATOM 704 O O . GLU A 1 86 ? -5.613 6.629 3.824 1.00 93.25 86 GLU A O 1
ATOM 709 N N . ILE A 1 87 ? -6.432 6.298 5.891 1.00 94.44 87 ILE A N 1
ATOM 710 C CA . ILE A 1 87 ? -6.383 4.829 5.816 1.00 94.44 87 ILE A CA 1
ATOM 711 C C . ILE A 1 87 ? -7.375 4.322 4.765 1.00 94.44 87 ILE A C 1
ATOM 713 O O . ILE A 1 87 ? -7.032 3.481 3.932 1.00 94.44 87 ILE A O 1
ATOM 717 N N . ARG A 1 88 ? -8.597 4.867 4.746 1.00 93.56 88 ARG A N 1
ATOM 718 C CA . ARG A 1 88 ? -9.607 4.522 3.741 1.00 93.56 88 ARG A CA 1
ATOM 719 C C . ARG A 1 88 ? -9.135 4.858 2.325 1.00 93.56 88 ARG A C 1
ATOM 721 O O . ARG A 1 88 ? -9.288 4.037 1.421 1.00 93.56 88 ARG A O 1
ATOM 728 N N . SER A 1 89 ? -8.518 6.025 2.140 1.00 91.38 89 SER A N 1
ATOM 729 C CA . SER A 1 89 ? -7.923 6.445 0.867 1.00 91.38 89 SER A CA 1
ATOM 730 C C . SER A 1 89 ? -6.830 5.476 0.411 1.00 91.38 89 SER A C 1
ATOM 732 O O . SER A 1 89 ? -6.822 5.065 -0.749 1.00 91.38 89 SER A O 1
ATOM 734 N N . LEU A 1 90 ? -5.958 5.024 1.320 1.00 91.75 90 LEU A N 1
ATOM 735 C CA . LEU A 1 90 ? -4.935 4.022 1.011 1.00 91.75 90 LEU A CA 1
ATOM 736 C C . LEU A 1 90 ? -5.551 2.714 0.486 1.00 91.75 90 LEU A C 1
ATOM 738 O O . LEU A 1 90 ? -5.134 2.219 -0.563 1.00 91.75 90 LEU A O 1
ATOM 742 N N . VAL A 1 91 ? -6.570 2.176 1.164 1.00 92.44 91 VAL A N 1
ATOM 743 C CA . VAL A 1 91 ? -7.270 0.952 0.727 1.00 92.44 91 VAL A CA 1
ATOM 744 C C . VAL A 1 91 ? -7.938 1.152 -0.638 1.00 92.44 91 VAL A C 1
ATOM 746 O O . VAL A 1 91 ? -7.799 0.311 -1.527 1.00 92.44 91 VAL A O 1
ATOM 749 N N . TRP A 1 92 ? -8.604 2.287 -0.851 1.00 89.94 92 TRP A N 1
ATOM 750 C CA . TRP A 1 92 ? -9.234 2.611 -2.132 1.00 89.94 92 TRP A CA 1
ATOM 751 C C . TRP A 1 92 ? -8.214 2.718 -3.279 1.00 89.94 92 TRP A C 1
ATOM 753 O O . TRP A 1 92 ? -8.413 2.158 -4.359 1.00 89.94 92 TRP A O 1
ATOM 763 N N . ARG A 1 93 ? -7.066 3.360 -3.039 1.00 87.94 93 ARG A N 1
ATOM 764 C CA . ARG A 1 93 ? -5.974 3.466 -4.019 1.00 87.94 93 ARG A CA 1
ATOM 765 C C . ARG A 1 93 ? -5.368 2.111 -4.358 1.00 87.94 93 ARG A C 1
ATOM 767 O O . ARG A 1 93 ? -5.063 1.865 -5.520 1.00 87.94 93 ARG A O 1
ATOM 774 N N . LEU A 1 94 ? -5.215 1.228 -3.371 1.00 88.62 94 LEU A N 1
ATOM 775 C CA . LEU A 1 94 ? -4.735 -0.140 -3.582 1.00 88.62 94 LEU A CA 1
ATOM 776 C C . LEU A 1 94 ? -5.671 -0.940 -4.486 1.00 88.62 94 LEU A C 1
ATOM 778 O O . LEU A 1 94 ? -5.205 -1.663 -5.365 1.00 88.62 94 LEU A O 1
ATOM 782 N N . LYS A 1 95 ? -6.984 -0.771 -4.311 1.00 88.19 95 LYS A N 1
ATOM 783 C CA . LYS A 1 95 ? -8.006 -1.393 -5.162 1.00 88.19 95 LYS A CA 1
ATOM 784 C C . LYS A 1 95 ? -7.901 -0.912 -6.609 1.00 88.19 95 LYS A C 1
ATOM 786 O O . LYS A 1 95 ? -8.060 -1.708 -7.525 1.00 88.19 95 LYS A O 1
ATOM 791 N N . GLY A 1 96 ? -7.604 0.374 -6.810 1.00 84.88 96 GLY A N 1
ATOM 792 C CA . GLY A 1 96 ? -7.407 0.990 -8.125 1.00 84.88 96 GLY A CA 1
ATOM 793 C C . GLY A 1 96 ? -5.979 0.912 -8.678 1.00 84.88 96 GLY A C 1
ATOM 794 O O . GLY A 1 96 ? -5.723 1.451 -9.758 1.00 84.88 96 GLY A O 1
ATOM 795 N N . LEU A 1 97 ? -5.036 0.277 -7.970 1.00 84.38 97 LEU A N 1
ATOM 796 C CA . LEU A 1 97 ? -3.623 0.278 -8.343 1.00 84.38 97 LEU A CA 1
ATOM 797 C C . LEU A 1 97 ? -3.402 -0.529 -9.621 1.00 84.38 97 LEU A C 1
ATOM 799 O O . LEU A 1 97 ? -3.520 -1.757 -9.626 1.00 84.38 97 LEU A O 1
ATOM 803 N N . LYS A 1 98 ? -3.023 0.166 -10.696 1.00 82.31 98 LYS A N 1
ATOM 804 C CA . LYS A 1 98 ? -2.711 -0.432 -11.996 1.00 82.31 98 LYS A CA 1
ATOM 805 C C . LYS A 1 98 ? -1.211 -0.463 -12.253 1.00 82.31 98 LYS A C 1
ATOM 807 O O . LYS A 1 98 ? -0.509 0.511 -11.976 1.00 82.31 98 LYS A O 1
ATOM 812 N N . PHE A 1 99 ? -0.727 -1.557 -12.834 1.00 78.62 99 PHE A N 1
ATOM 813 C CA . PHE A 1 99 ? 0.649 -1.619 -13.323 1.00 78.62 99 PHE A CA 1
ATOM 814 C C . PHE A 1 99 ? 0.788 -0.901 -14.671 1.00 78.62 99 PHE A C 1
ATOM 816 O O . PHE A 1 99 ? -0.104 -0.950 -15.523 1.00 78.62 99 PHE A O 1
ATOM 823 N N . ARG A 1 100 ? 1.940 -0.261 -14.884 1.00 78.44 100 ARG A N 1
ATOM 824 C CA . ARG A 1 100 ? 2.346 0.296 -16.180 1.00 78.44 100 ARG A CA 1
ATOM 825 C C . ARG A 1 100 ? 2.798 -0.813 -17.122 1.00 78.44 100 ARG A C 1
ATOM 827 O O . ARG A 1 100 ? 2.338 -0.879 -18.260 1.00 78.44 100 ARG A O 1
ATOM 834 N N . LYS A 1 101 ? 3.644 -1.713 -16.615 1.00 78.38 101 LYS A N 1
ATOM 835 C CA . LYS A 1 101 ? 4.213 -2.844 -17.355 1.00 78.38 101 LYS A CA 1
ATOM 836 C C . LYS A 1 101 ? 4.271 -4.099 -16.485 1.00 78.38 101 LYS A C 1
ATOM 838 O O . LYS A 1 101 ? 4.397 -4.012 -15.265 1.00 78.38 101 LYS A O 1
ATOM 843 N N . ILE A 1 102 ? 4.155 -5.262 -17.121 1.00 79.06 102 ILE A N 1
ATOM 844 C CA . ILE A 1 102 ? 4.197 -6.579 -16.478 1.00 79.06 102 ILE A CA 1
ATOM 845 C C . ILE A 1 102 ? 5.354 -7.401 -17.050 1.00 79.06 102 ILE A C 1
ATOM 847 O O . ILE A 1 102 ? 5.479 -7.560 -18.262 1.00 79.06 102 ILE A O 1
ATOM 851 N N . TYR A 1 103 ? 6.168 -7.970 -16.169 1.00 79.69 103 TYR A N 1
ATOM 852 C CA . TYR A 1 103 ? 7.283 -8.850 -16.499 1.00 79.69 103 TYR A CA 1
ATOM 853 C C . TYR A 1 103 ? 6.965 -10.250 -15.961 1.00 79.69 103 TYR A C 1
ATOM 855 O O . TYR A 1 103 ? 7.275 -10.583 -14.818 1.00 79.69 103 TYR A O 1
ATOM 863 N N . LYS A 1 104 ? 6.280 -11.072 -16.771 1.00 75.00 104 LYS A N 1
ATOM 864 C CA . LYS A 1 104 ? 5.877 -12.445 -16.386 1.00 75.00 104 LYS A CA 1
ATOM 865 C C . LYS A 1 104 ? 7.070 -13.391 -16.213 1.00 75.00 104 LYS A C 1
ATOM 867 O O . LYS A 1 104 ? 7.007 -14.320 -15.416 1.00 75.00 104 LYS A O 1
ATOM 872 N N . LYS A 1 105 ? 8.132 -13.160 -16.983 1.00 78.12 105 LYS A N 1
ATOM 873 C CA . LYS A 1 105 ? 9.431 -13.824 -16.868 1.00 78.12 105 LYS A CA 1
ATOM 874 C C . LYS A 1 105 ? 10.481 -12.717 -16.800 1.00 78.12 105 LYS A C 1
ATOM 876 O O . LYS A 1 105 ? 10.840 -12.186 -17.847 1.00 78.12 105 LYS A O 1
ATOM 881 N N . PRO A 1 106 ? 10.870 -12.276 -15.596 1.00 76.81 106 PRO A N 1
ATOM 882 C CA . PRO A 1 106 ? 11.885 -11.245 -15.448 1.00 76.81 106 PRO A CA 1
ATOM 883 C C . PRO A 1 106 ? 13.212 -11.721 -16.052 1.00 76.81 106 PRO A C 1
ATOM 885 O O . PRO A 1 106 ? 13.654 -12.830 -15.768 1.00 76.81 106 PRO A O 1
ATOM 888 N N . GLU A 1 107 ? 13.838 -10.887 -16.878 1.00 77.25 107 GLU A N 1
ATOM 889 C CA . GLU A 1 107 ? 15.136 -11.174 -17.517 1.00 77.25 107 GLU A CA 1
ATOM 890 C C . GLU A 1 107 ? 16.320 -10.919 -16.568 1.00 77.25 107 GLU A C 1
ATOM 892 O O . GLU A 1 107 ? 17.455 -11.3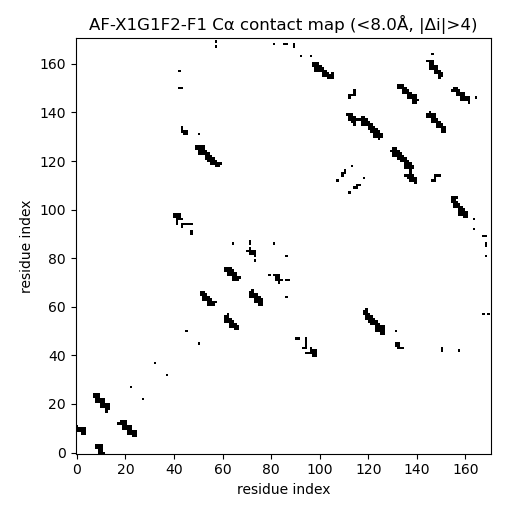03 -16.841 1.00 77.25 107 GLU A O 1
ATOM 897 N N . HIS A 1 108 ? 16.050 -10.280 -15.427 1.00 83.12 108 HIS A N 1
ATOM 898 C CA . HIS A 1 108 ? 17.034 -9.901 -14.422 1.00 83.12 108 HIS A CA 1
ATOM 899 C C . HIS A 1 108 ? 16.690 -10.489 -13.043 1.00 83.12 108 HIS A C 1
ATOM 901 O O . HIS A 1 108 ? 15.526 -10.797 -12.767 1.00 83.12 108 HIS A O 1
ATOM 907 N N . PRO A 1 109 ? 17.674 -10.625 -12.136 1.00 82.19 109 PRO A N 1
ATOM 908 C CA . PRO A 1 109 ? 17.419 -11.051 -10.762 1.00 82.19 109 PRO A CA 1
ATOM 909 C C . PRO A 1 109 ? 16.569 -10.030 -9.990 1.00 82.19 109 PRO A C 1
ATOM 911 O O . PRO A 1 109 ? 16.540 -8.843 -10.304 1.00 82.19 109 PRO A O 1
ATOM 914 N N . VAL A 1 110 ? 15.930 -10.469 -8.900 1.00 77.62 110 VAL A N 1
ATOM 915 C CA . VAL A 1 110 ? 15.079 -9.619 -8.037 1.00 77.62 110 VAL A CA 1
ATOM 916 C C . VAL A 1 110 ? 15.792 -8.377 -7.479 1.00 77.62 110 VAL A C 1
ATOM 918 O O . VAL A 1 110 ? 15.142 -7.369 -7.207 1.00 77.62 110 VAL A O 1
ATOM 921 N N . SER A 1 111 ? 17.121 -8.421 -7.343 1.00 79.62 111 SER A N 1
ATOM 922 C CA . SER A 1 111 ? 17.949 -7.285 -6.923 1.00 79.62 111 SER A CA 1
ATOM 923 C C . SER A 1 111 ? 17.966 -6.143 -7.938 1.00 79.62 111 SER A C 1
ATOM 925 O O . SER A 1 111 ? 17.979 -4.985 -7.533 1.00 79.62 111 SER A O 1
ATOM 927 N N . TYR A 1 112 ? 17.886 -6.444 -9.238 1.00 80.56 112 TYR A N 1
ATOM 928 C CA . TYR A 1 112 ? 17.815 -5.433 -10.298 1.00 80.56 112 TYR A CA 1
ATOM 929 C C . TYR A 1 112 ? 16.575 -4.537 -10.154 1.00 80.56 112 TYR A C 1
ATOM 931 O O . TYR A 1 112 ? 16.616 -3.340 -10.435 1.00 80.56 112 TYR A O 1
ATOM 939 N N . TYR A 1 113 ? 15.476 -5.121 -9.677 1.00 78.31 113 TYR A N 1
ATOM 940 C CA . TYR A 1 113 ? 14.204 -4.439 -9.444 1.00 78.31 113 TYR A CA 1
ATOM 941 C C . TYR A 1 113 ? 14.099 -3.819 -8.037 1.00 78.31 113 TYR A C 1
ATOM 943 O O . TYR A 1 113 ? 13.052 -3.283 -7.683 1.00 78.31 113 TYR A O 1
ATOM 951 N N . GLY A 1 114 ? 15.145 -3.921 -7.206 1.00 78.62 114 GLY A N 1
ATOM 952 C CA . GLY A 1 114 ? 15.119 -3.466 -5.811 1.00 78.62 114 GLY A CA 1
ATOM 953 C C . GLY A 1 114 ? 14.190 -4.284 -4.903 1.00 78.62 114 GLY A C 1
ATOM 954 O O . GLY A 1 114 ? 13.794 -3.810 -3.843 1.00 78.62 114 GLY A O 1
ATOM 955 N N . LEU A 1 115 ? 13.804 -5.500 -5.310 1.00 79.06 115 LEU A N 1
ATOM 956 C CA . LEU A 1 115 ? 12.862 -6.362 -4.580 1.00 79.06 115 LEU A CA 1
ATOM 957 C C . LEU A 1 115 ? 13.551 -7.321 -3.596 1.00 79.06 115 LEU A C 1
ATOM 959 O O . LEU A 1 115 ? 12.875 -7.969 -2.803 1.00 79.06 115 LEU A O 1
ATOM 963 N N . ASN A 1 116 ? 14.884 -7.420 -3.626 1.00 77.19 116 ASN A N 1
ATOM 964 C CA . ASN A 1 116 ? 15.668 -8.162 -2.628 1.00 77.19 116 ASN A CA 1
ATOM 965 C C . ASN A 1 116 ? 15.715 -7.450 -1.263 1.00 77.19 116 ASN A C 1
ATOM 967 O O . ASN A 1 116 ? 15.876 -8.101 -0.235 1.00 77.19 116 ASN A O 1
ATOM 971 N N . ARG A 1 117 ? 15.585 -6.120 -1.261 1.00 73.88 117 ARG A N 1
ATOM 972 C CA . ARG A 1 117 ? 15.397 -5.269 -0.083 1.00 73.88 117 ARG A CA 1
ATOM 973 C C . ARG A 1 117 ? 14.246 -4.310 -0.389 1.00 73.88 117 ARG A C 1
ATOM 975 O O . ARG A 1 117 ? 14.505 -3.192 -0.829 1.00 73.88 117 ARG A O 1
ATOM 982 N N . PRO A 1 118 ? 12.989 -4.772 -0.259 1.00 75.44 118 PRO A N 1
ATOM 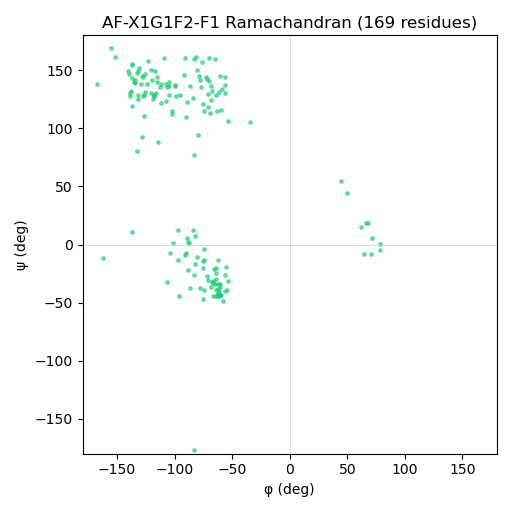983 C CA . PRO A 1 118 ? 11.838 -3.976 -0.653 1.00 75.44 118 PRO A CA 1
ATOM 984 C C . PRO A 1 118 ? 11.820 -2.662 0.130 1.00 75.44 118 PRO A C 1
ATOM 986 O O . PRO A 1 118 ? 12.014 -2.648 1.345 1.00 75.44 118 PRO A O 1
ATOM 989 N N . TYR A 1 119 ? 11.581 -1.568 -0.590 1.00 77.56 119 TYR A N 1
ATOM 990 C CA . TYR A 1 119 ? 11.453 -0.226 -0.028 1.00 77.56 119 TYR A CA 1
ATOM 991 C C . TYR A 1 119 ? 10.229 -0.131 0.894 1.00 77.56 119 TYR A C 1
ATOM 993 O O . TYR A 1 119 ? 10.267 0.534 1.926 1.00 77.56 119 TYR A O 1
ATOM 1001 N N . GLY A 1 120 ? 9.164 -0.862 0.562 1.00 83.31 120 GLY A N 1
ATOM 1002 C CA . GLY A 1 120 ? 7.983 -0.981 1.401 1.00 83.31 120 GLY A CA 1
ATOM 1003 C C . GLY A 1 120 ? 7.203 -2.263 1.144 1.00 83.31 120 GLY A C 1
ATOM 1004 O O . GLY A 1 120 ? 7.444 -3.003 0.184 1.00 83.31 120 GLY A O 1
ATOM 1005 N N . MET A 1 121 ? 6.254 -2.522 2.036 1.00 88.12 121 MET A N 1
ATOM 1006 C CA . MET A 1 121 ? 5.285 -3.605 1.904 1.00 88.12 121 MET A CA 1
ATOM 1007 C C . MET A 1 121 ? 3.898 -3.114 2.288 1.00 88.12 121 MET A C 1
ATOM 1009 O O . MET A 1 121 ? 3.772 -2.166 3.062 1.00 88.12 121 MET A O 1
ATOM 1013 N N . ILE A 1 122 ? 2.877 -3.777 1.767 1.00 91.25 122 ILE A N 1
ATOM 1014 C CA . ILE A 1 122 ? 1.478 -3.595 2.126 1.00 91.25 122 ILE A CA 1
ATOM 1015 C C . ILE A 1 122 ? 0.839 -4.977 2.191 1.00 91.25 122 ILE A C 1
ATOM 1017 O O . ILE A 1 122 ? 0.956 -5.761 1.252 1.00 91.25 122 ILE A O 1
ATOM 1021 N N . ARG A 1 123 ? 0.128 -5.254 3.280 1.00 93.88 123 ARG A N 1
ATOM 1022 C CA . ARG A 1 123 ? -0.630 -6.483 3.487 1.00 93.88 123 ARG A CA 1
ATOM 1023 C C . ARG A 1 123 ? -2.034 -6.155 3.970 1.00 93.88 123 ARG A C 1
ATOM 1025 O O . ARG A 1 123 ? -2.206 -5.419 4.938 1.00 93.88 123 ARG A O 1
ATOM 1032 N N . LEU A 1 124 ? -3.018 -6.724 3.293 1.00 94.88 124 LEU A N 1
ATOM 1033 C CA . LEU A 1 124 ? -4.439 -6.645 3.597 1.00 94.88 124 LEU A CA 1
ATOM 1034 C C . LEU A 1 124 ? -4.891 -7.984 4.169 1.00 94.88 124 LEU A C 1
ATOM 1036 O O . LEU A 1 124 ? -4.527 -9.038 3.644 1.00 94.88 124 LEU A O 1
ATOM 1040 N N . MET A 1 125 ? -5.681 -7.935 5.236 1.00 96.31 125 MET A N 1
ATOM 1041 C CA . MET A 1 125 ? -6.288 -9.118 5.835 1.00 96.31 125 MET A CA 1
ATOM 1042 C C . MET A 1 125 ? -7.775 -8.903 6.079 1.00 96.31 125 MET A C 1
ATOM 1044 O O . MET A 1 125 ? -8.211 -7.779 6.352 1.00 96.31 125 MET A O 1
ATOM 1048 N N . ASP A 1 126 ? -8.540 -9.984 6.008 1.00 95.31 126 ASP A N 1
ATOM 1049 C CA . ASP A 1 126 ? -9.942 -10.004 6.416 1.00 95.31 126 ASP A CA 1
ATOM 1050 C C . ASP A 1 126 ? -10.118 -10.205 7.933 1.00 95.31 126 ASP A C 1
ATOM 1052 O O . ASP A 1 126 ? -9.152 -10.252 8.704 1.00 95.31 126 ASP A O 1
ATOM 1056 N N . LYS A 1 127 ? -11.378 -10.297 8.377 1.00 94.12 127 LYS A N 1
ATOM 1057 C CA . LYS A 1 127 ? -11.737 -10.506 9.791 1.00 94.12 127 LYS A CA 1
ATOM 1058 C C . LYS A 1 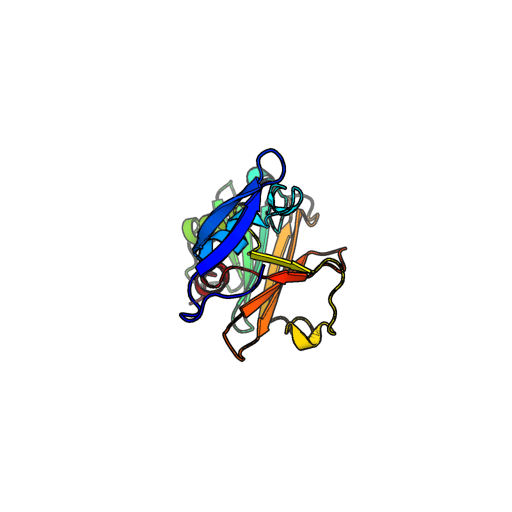127 ? -11.255 -11.857 10.342 1.00 94.12 127 LYS A C 1
ATOM 1060 O O . LYS A 1 127 ? -11.071 -11.996 11.548 1.00 94.12 127 LYS A O 1
ATOM 1065 N N . GLU A 1 128 ? -11.061 -12.844 9.470 1.00 95.00 128 GLU A N 1
ATOM 1066 C CA . GLU A 1 128 ? -10.581 -14.194 9.787 1.00 95.00 128 GLU A CA 1
ATOM 1067 C C . GLU A 1 128 ? -9.048 -14.275 9.745 1.00 95.00 128 GLU A C 1
ATOM 1069 O O . GLU A 1 128 ? -8.475 -15.346 9.944 1.00 95.00 128 GLU A O 1
ATOM 1074 N N . LYS A 1 129 ? -8.375 -13.127 9.559 1.00 92.94 129 LYS A N 1
ATOM 1075 C CA . LYS A 1 129 ? -6.919 -12.978 9.448 1.00 92.94 129 LYS A CA 1
ATOM 1076 C C . LYS A 1 129 ? -6.338 -13.645 8.197 1.00 92.94 129 LYS A C 1
ATOM 1078 O O . LYS A 1 129 ? -5.127 -13.868 8.142 1.00 92.94 129 LYS A O 1
ATOM 1083 N N . GLN A 1 130 ? -7.160 -13.934 7.190 1.00 93.31 130 GLN A N 1
ATOM 1084 C CA . GLN A 1 130 ? -6.674 -14.424 5.904 1.00 93.31 130 GLN A CA 1
ATOM 1085 C C . GLN A 1 130 ? -6.118 -13.258 5.091 1.00 93.31 130 GLN A C 1
ATOM 1087 O O . GLN A 1 130 ? -6.659 -12.152 5.112 1.00 93.31 130 GLN A O 1
ATOM 1092 N N . ILE A 1 131 ? -5.024 -13.499 4.368 1.00 90.81 131 ILE A N 1
ATOM 1093 C CA . ILE A 1 131 ? -4.408 -12.492 3.502 1.00 90.81 131 ILE A CA 1
ATOM 1094 C C . ILE A 1 131 ? -5.276 -12.329 2.253 1.00 90.81 131 ILE A C 1
ATOM 1096 O O . ILE A 1 131 ? -5.379 -13.238 1.433 1.00 90.81 131 ILE A O 1
ATOM 1100 N N . THR A 1 132 ? -5.869 -11.150 2.088 1.00 88.75 132 THR A N 1
ATOM 1101 C CA . THR A 1 132 ? -6.678 -10.797 0.909 1.00 88.75 132 THR A CA 1
ATOM 1102 C C . THR A 1 132 ? -5.884 -10.006 -0.128 1.00 88.75 132 THR A C 1
ATOM 1104 O O . THR A 1 132 ? -6.304 -9.875 -1.277 1.00 88.75 132 THR A O 1
ATOM 1107 N N . GLY A 1 133 ? -4.703 -9.511 0.242 1.00 88.25 133 GLY A N 1
ATOM 1108 C CA . GLY A 1 133 ? -3.759 -8.889 -0.676 1.00 88.25 133 GLY A CA 1
ATOM 1109 C C . GLY A 1 133 ? -2.393 -8.703 -0.030 1.00 88.25 133 GLY A C 1
ATOM 1110 O O . GLY A 1 133 ? -2.300 -8.287 1.120 1.00 88.25 133 GLY A O 1
ATOM 1111 N N . ASP A 1 134 ? -1.331 -8.979 -0.776 1.00 88.12 134 ASP A N 1
ATOM 1112 C CA . ASP A 1 134 ? 0.046 -8.758 -0.337 1.00 88.12 134 ASP A CA 1
ATOM 1113 C C . ASP A 1 134 ? 0.850 -8.176 -1.498 1.00 88.12 134 ASP A C 1
ATOM 1115 O O . ASP A 1 134 ? 0.825 -8.693 -2.622 1.00 88.12 134 ASP A O 1
ATOM 1119 N N . LEU A 1 135 ? 1.518 -7.062 -1.222 1.00 86.38 135 LEU A N 1
ATOM 1120 C CA . LEU A 1 135 ? 2.318 -6.309 -2.161 1.00 86.38 135 LEU A CA 1
ATOM 1121 C C . LEU A 1 135 ? 3.622 -5.883 -1.497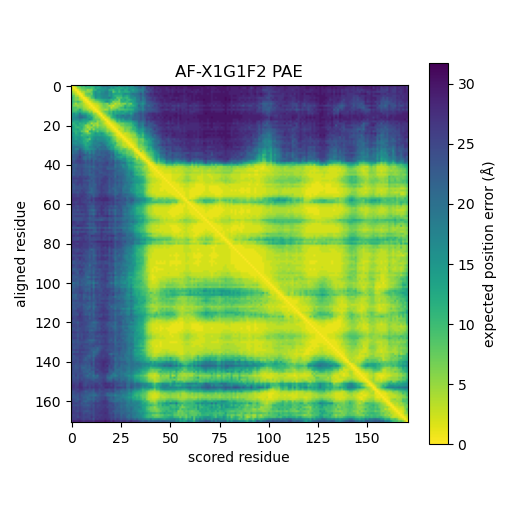 1.00 86.38 135 LEU A C 1
ATOM 1123 O O . LEU A 1 135 ? 3.629 -5.075 -0.573 1.00 86.38 135 LEU A O 1
ATOM 1127 N N . SER A 1 136 ? 4.742 -6.335 -2.043 1.00 84.75 136 SER A N 1
ATOM 1128 C CA . SER A 1 136 ? 6.059 -5.776 -1.728 1.00 84.75 136 SER A CA 1
ATOM 1129 C C . SER A 1 136 ? 6.554 -4.965 -2.912 1.00 84.75 136 SER A C 1
ATOM 1131 O O . SER A 1 136 ? 6.400 -5.409 -4.052 1.00 84.75 136 SER A O 1
ATOM 1133 N N . PHE A 1 137 ? 7.154 -3.800 -2.668 1.00 83.56 137 PHE A N 1
ATOM 1134 C CA . PHE A 1 137 ? 7.673 -2.955 -3.739 1.00 83.56 137 PHE A CA 1
ATOM 1135 C C . PHE A 1 137 ? 9.077 -2.423 -3.447 1.00 83.56 137 PHE A C 1
ATOM 1137 O O . PHE A 1 137 ? 9.422 -2.064 -2.324 1.00 83.56 137 PHE A O 1
ATOM 1144 N N . GLY A 1 138 ? 9.900 -2.419 -4.489 1.00 79.56 138 GLY A N 1
ATOM 1145 C CA . GLY A 1 138 ? 11.270 -1.935 -4.524 1.00 79.56 138 GLY A CA 1
ATOM 1146 C C . GLY A 1 138 ? 11.379 -0.652 -5.336 1.00 79.56 138 GLY A C 1
ATOM 1147 O O . GLY A 1 138 ? 10.515 -0.347 -6.160 1.00 79.56 138 GLY A O 1
ATOM 1148 N N . MET A 1 139 ? 12.456 0.093 -5.109 1.00 78.62 139 MET A N 1
ATOM 1149 C CA . MET A 1 139 ? 12.769 1.316 -5.841 1.00 78.62 139 MET A CA 1
ATOM 1150 C C . MET A 1 139 ? 14.090 1.141 -6.588 1.00 78.62 139 MET A C 1
ATOM 1152 O O . MET A 1 139 ? 15.106 0.791 -5.990 1.00 78.62 139 MET A O 1
ATOM 1156 N N . LYS A 1 140 ? 14.091 1.447 -7.885 1.00 75.69 140 LYS A N 1
ATOM 1157 C CA . LYS A 1 140 ? 15.298 1.571 -8.708 1.00 75.69 140 LYS A CA 1
ATOM 1158 C C . LYS A 1 140 ? 15.526 3.050 -9.000 1.00 75.69 140 LYS A C 1
ATOM 1160 O O . LYS A 1 140 ? 14.621 3.689 -9.521 1.00 75.69 140 LYS A O 1
ATOM 1165 N N . LYS A 1 141 ? 16.696 3.596 -8.654 1.00 67.31 141 LYS A N 1
ATOM 1166 C CA . LYS A 1 141 ? 16.979 5.041 -8.762 1.00 67.31 141 LYS A CA 1
ATOM 1167 C C . LYS A 1 141 ? 17.532 5.482 -10.126 1.00 67.31 141 LYS A C 1
ATOM 1169 O O . LYS A 1 141 ? 17.369 6.644 -10.471 1.00 67.31 141 LYS A O 1
ATOM 1174 N N . GLU A 1 142 ? 18.117 4.574 -10.913 1.00 62.97 142 GLU A N 1
ATOM 1175 C CA . GLU A 1 142 ? 18.780 4.904 -12.186 1.00 62.97 142 GLU A CA 1
ATOM 1176 C C . GLU A 1 142 ? 18.291 4.035 -13.364 1.00 62.97 142 GLU A C 1
ATOM 1178 O O . GLU A 1 142 ? 18.008 2.843 -13.178 1.00 62.97 142 GLU A O 1
ATOM 1183 N N . PRO A 1 143 ? 18.195 4.586 -14.594 1.00 61.50 143 PRO A N 1
ATOM 1184 C CA . PRO A 1 143 ? 18.445 5.988 -14.976 1.00 61.50 143 PRO A CA 1
ATOM 1185 C C . PRO A 1 143 ? 17.314 6.956 -14.570 1.00 61.50 143 PRO A C 1
ATOM 1187 O O . PRO A 1 143 ? 17.511 8.165 -14.562 1.00 61.50 143 PRO A O 1
ATOM 1190 N N . THR A 1 144 ? 16.142 6.434 -14.198 1.00 67.44 144 THR A N 1
ATOM 1191 C CA . THR A 1 144 ? 15.007 7.190 -13.645 1.00 67.44 144 THR A CA 1
ATOM 1192 C C . THR A 1 144 ? 14.364 6.409 -12.505 1.00 67.44 144 THR A C 1
ATOM 1194 O O . THR A 1 144 ? 14.297 5.175 -12.563 1.00 67.44 144 THR A O 1
ATOM 1197 N N . VAL A 1 145 ? 13.835 7.113 -11.495 1.00 68.19 145 VAL A N 1
ATOM 1198 C CA . VAL A 1 145 ? 13.160 6.473 -10.356 1.00 68.19 145 VAL A CA 1
ATOM 1199 C C . VAL A 1 145 ? 11.968 5.652 -10.844 1.00 68.19 145 VAL A C 1
ATOM 1201 O O . VAL A 1 145 ? 11.010 6.191 -11.391 1.00 68.19 145 VAL A O 1
ATOM 1204 N N . SER A 1 146 ? 12.040 4.341 -10.640 1.00 75.94 146 SER A N 1
ATOM 1205 C CA . SER A 1 146 ? 10.995 3.386 -11.007 1.00 75.94 146 SER A CA 1
ATOM 1206 C C . SER A 1 146 ? 10.670 2.507 -9.809 1.00 75.94 146 SER A C 1
ATOM 1208 O O . SER A 1 146 ? 11.580 2.047 -9.112 1.00 75.94 146 SER A O 1
ATOM 1210 N N . TYR A 1 147 ? 9.384 2.250 -9.584 1.00 80.75 147 TYR A N 1
ATOM 1211 C CA . TYR A 1 147 ? 8.932 1.351 -8.528 1.00 80.75 147 TYR A CA 1
ATOM 1212 C C . TYR A 1 147 ? 8.473 0.034 -9.129 1.00 80.75 147 TYR A C 1
ATOM 1214 O O . TYR A 1 147 ? 7.648 0.009 -10.042 1.00 80.75 147 TYR A O 1
ATOM 1222 N N . TYR A 1 148 ? 8.996 -1.060 -8.595 1.00 83.38 148 TYR A N 1
ATOM 1223 C CA . TYR A 1 148 ? 8.637 -2.407 -9.013 1.00 83.38 148 TYR A CA 1
ATOM 1224 C C . TYR A 1 148 ? 7.958 -3.118 -7.870 1.00 83.38 148 TYR A C 1
ATOM 1226 O O . TYR A 1 148 ? 8.354 -2.939 -6.727 1.00 83.38 148 TYR A O 1
ATOM 1234 N N . ALA A 1 149 ? 6.970 -3.946 -8.165 1.00 84.00 149 ALA A N 1
ATOM 1235 C CA . ALA A 1 149 ? 6.222 -4.665 -7.161 1.00 84.00 149 ALA A CA 1
ATOM 1236 C C . ALA A 1 149 ? 6.112 -6.145 -7.484 1.00 84.00 149 ALA A C 1
ATOM 1238 O O . ALA A 1 149 ? 6.094 -6.555 -8.647 1.00 84.00 149 ALA A O 1
ATOM 1239 N N . LYS A 1 150 ? 5.983 -6.936 -6.427 1.00 82.19 150 LYS A N 1
ATOM 1240 C CA . LYS A 1 150 ? 5.675 -8.355 -6.487 1.00 82.19 150 LYS A CA 1
ATOM 1241 C C . LYS A 1 150 ? 4.467 -8.615 -5.597 1.00 82.19 150 LYS A C 1
ATOM 1243 O O . LYS A 1 150 ? 4.463 -8.216 -4.434 1.00 82.19 150 LYS A O 1
ATOM 1248 N N . ALA A 1 151 ? 3.467 -9.279 -6.166 1.00 73.44 151 ALA A N 1
ATOM 1249 C CA . ALA A 1 151 ? 2.349 -9.836 -5.415 1.00 73.44 151 ALA A CA 1
ATOM 1250 C C . ALA A 1 151 ? 2.666 -11.291 -5.033 1.00 73.44 151 ALA A C 1
ATOM 1252 O O . ALA A 1 151 ? 3.343 -11.998 -5.789 1.00 73.44 151 ALA A O 1
ATOM 1253 N N . GLU A 1 152 ? 2.201 -11.729 -3.866 1.00 64.06 152 GLU A N 1
ATOM 1254 C CA . GLU A 1 152 ? 2.477 -13.067 -3.330 1.00 64.06 152 GLU A CA 1
ATOM 1255 C C . GLU A 1 152 ? 2.048 -14.197 -4.294 1.00 64.06 152 GLU A C 1
ATOM 1257 O O . GLU A 1 152 ? 1.082 -14.084 -5.052 1.00 64.06 152 GLU A O 1
ATOM 1262 N N . GLY A 1 153 ? 2.826 -15.287 -4.318 1.00 54.25 153 GLY A N 1
ATOM 1263 C CA . GLY A 1 153 ? 2.549 -16.482 -5.127 1.00 54.25 153 GLY A CA 1
ATOM 1264 C C . GLY A 1 153 ? 2.893 -16.389 -6.621 1.00 54.25 153 GLY A C 1
ATOM 1265 O O . GLY A 1 153 ? 2.691 -17.359 -7.349 1.00 54.25 153 GLY A O 1
ATOM 1266 N N . ARG A 1 154 ? 3.428 -15.260 -7.113 1.00 61.00 154 ARG A N 1
ATOM 1267 C CA . ARG A 1 154 ? 3.790 -15.081 -8.535 1.00 61.00 154 ARG A CA 1
ATOM 1268 C C . ARG A 1 154 ? 5.259 -14.685 -8.701 1.00 61.00 154 ARG A C 1
ATOM 1270 O O . ARG A 1 154 ? 5.767 -13.839 -7.976 1.00 61.00 154 ARG A O 1
ATOM 1277 N N . SER A 1 155 ? 5.947 -15.258 -9.692 1.00 67.94 155 SER A N 1
ATOM 1278 C CA . SER A 1 155 ? 7.269 -14.794 -10.163 1.00 67.94 155 SER A CA 1
ATOM 1279 C C . SER A 1 155 ? 7.189 -13.502 -10.991 1.00 67.94 155 SER A C 1
ATOM 1281 O O . SER A 1 155 ? 8.212 -12.946 -11.385 1.00 67.94 155 SER A O 1
ATOM 1283 N N . THR A 1 156 ? 5.973 -13.018 -11.240 1.00 75.62 156 THR A N 1
ATOM 1284 C CA . THR A 1 156 ? 5.684 -11.801 -11.990 1.00 75.62 156 THR A CA 1
ATOM 1285 C C . THR A 1 156 ? 6.141 -10.550 -11.246 1.00 75.62 156 THR A C 1
ATOM 1287 O O . THR A 1 156 ? 5.792 -10.354 -10.081 1.00 75.62 156 THR A O 1
ATOM 1290 N N . VAL A 1 157 ? 6.835 -9.665 -11.960 1.00 80.88 157 VAL A N 1
ATOM 1291 C CA . VAL A 1 157 ? 7.168 -8.311 -11.501 1.00 80.88 157 VAL A CA 1
ATOM 1292 C C . VAL A 1 157 ? 6.278 -7.299 -12.220 1.00 80.88 157 VAL A C 1
ATOM 1294 O O . VAL A 1 157 ? 6.069 -7.392 -13.430 1.00 80.88 157 VAL A O 1
ATOM 1297 N N . TYR A 1 158 ? 5.756 -6.327 -11.481 1.00 82.62 158 TYR A N 1
ATOM 1298 C CA . TYR A 1 158 ? 4.934 -5.235 -11.998 1.00 82.62 158 TYR A CA 1
ATOM 1299 C C . TYR A 1 158 ? 5.677 -3.914 -11.852 1.00 82.62 158 TYR A C 1
ATOM 1301 O O . TYR A 1 158 ? 6.226 -3.639 -10.795 1.00 82.62 158 TYR A O 1
ATOM 1309 N N . GLU A 1 159 ? 5.668 -3.074 -12.875 1.00 83.00 159 GLU A N 1
ATOM 1310 C CA . GLU A 1 159 ? 6.129 -1.689 -12.767 1.00 83.00 159 GLU A CA 1
ATOM 1311 C C . GLU A 1 159 ? 4.953 -0.800 -12.347 1.00 83.00 159 GLU A C 1
ATOM 1313 O O . GLU A 1 159 ? 3.912 -0.799 -13.009 1.00 83.00 159 GLU A O 1
ATOM 1318 N N . LEU A 1 160 ? 5.085 -0.078 -11.234 1.00 78.12 160 LEU A N 1
ATOM 1319 C CA . LEU A 1 160 ? 4.040 0.781 -10.668 1.00 78.12 160 LEU A CA 1
ATOM 1320 C C . LEU A 1 160 ? 4.131 2.218 -11.202 1.00 78.12 160 LEU A C 1
ATOM 1322 O O . LEU A 1 160 ? 5.180 2.660 -11.670 1.00 78.12 160 LEU A O 1
ATOM 1326 N N . SER A 1 161 ? 3.036 2.980 -11.089 1.00 71.12 161 SER A N 1
ATOM 1327 C CA . SER A 1 161 ? 3.111 4.439 -11.257 1.00 71.12 161 SER A CA 1
ATOM 1328 C C . SER A 1 161 ? 3.851 5.081 -10.086 1.00 71.12 161 SER A C 1
ATOM 1330 O O . SER A 1 161 ? 3.630 4.703 -8.936 1.00 71.12 161 SER A O 1
ATOM 1332 N N . TYR A 1 162 ? 4.674 6.089 -10.383 1.00 64.56 162 TYR A N 1
ATOM 1333 C CA . TYR A 1 162 ? 5.412 6.882 -9.394 1.00 64.56 162 TYR A CA 1
ATOM 1334 C C . TYR A 1 162 ? 4.492 7.494 -8.317 1.00 64.56 162 TYR A C 1
ATOM 1336 O O . TYR A 1 162 ? 4.814 7.448 -7.132 1.00 64.56 162 TYR A O 1
ATOM 1344 N N . ASP A 1 163 ? 3.305 7.963 -8.715 1.00 67.06 163 ASP A N 1
ATOM 1345 C CA . ASP A 1 163 ? 2.343 8.655 -7.838 1.00 67.06 163 ASP A CA 1
ATOM 1346 C C . ASP A 1 163 ? 1.796 7.763 -6.717 1.00 67.06 163 ASP A C 1
ATOM 1348 O O . ASP A 1 163 ? 1.474 8.233 -5.630 1.00 67.06 163 ASP A O 1
ATOM 1352 N N . PHE A 1 164 ? 1.712 6.446 -6.944 1.00 68.19 164 PHE A N 1
ATOM 1353 C CA . PHE A 1 164 ? 1.200 5.539 -5.921 1.00 68.19 164 PHE A CA 1
ATOM 1354 C C . PHE A 1 164 ? 2.094 5.524 -4.678 1.00 68.19 164 PHE A C 1
ATOM 1356 O O . PHE A 1 164 ? 1.579 5.570 -3.564 1.00 68.19 164 PHE A O 1
ATOM 1363 N N . VAL A 1 165 ? 3.413 5.464 -4.881 1.00 66.06 165 VAL A N 1
ATOM 1364 C CA . VAL A 1 165 ? 4.378 5.276 -3.793 1.00 66.06 165 VAL A CA 1
ATOM 1365 C C . VAL A 1 165 ? 4.619 6.567 -3.019 1.00 66.06 165 VAL A C 1
ATOM 1367 O O . VAL A 1 165 ? 4.731 6.519 -1.798 1.00 66.06 165 VAL A O 1
ATOM 1370 N N . LYS A 1 166 ? 4.653 7.715 -3.705 1.00 67.69 166 LYS A N 1
ATOM 1371 C CA . LYS A 1 166 ? 4.873 9.016 -3.060 1.00 67.69 166 LYS A CA 1
ATOM 1372 C C . LYS A 1 166 ? 3.768 9.370 -2.063 1.00 67.69 166 LYS A C 1
ATOM 1374 O O . LYS A 1 166 ? 4.050 9.974 -1.041 1.00 67.69 166 LYS A O 1
ATOM 1379 N N . ASP A 1 167 ? 2.532 8.970 -2.336 1.00 70.12 167 ASP A N 1
ATOM 1380 C CA . ASP A 1 167 ? 1.389 9.352 -1.503 1.00 70.12 167 ASP A CA 1
ATOM 1381 C C . ASP A 1 167 ? 1.000 8.282 -0.473 1.00 70.12 167 ASP A C 1
ATOM 1383 O O . ASP A 1 167 ? -0.097 8.333 0.093 1.00 70.12 167 ASP A O 1
ATOM 1387 N N . LEU A 1 168 ? 1.840 7.264 -0.255 1.00 68.50 168 LEU A N 1
ATOM 1388 C CA . LEU A 1 168 ? 1.633 6.384 0.891 1.00 68.50 168 LEU A CA 1
ATOM 1389 C C . LEU A 1 168 ? 1.615 7.254 2.145 1.00 68.50 168 LEU A C 1
ATOM 1391 O O . LEU A 1 168 ? 2.532 8.058 2.279 1.00 68.50 168 LEU A O 1
ATOM 1395 N N . PRO A 1 169 ? 0.627 7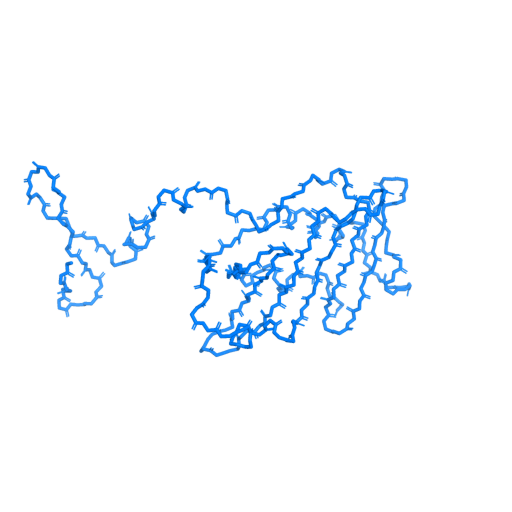.126 3.049 1.00 69.69 169 PRO A N 1
ATOM 1396 C CA . PRO A 1 169 ? 0.578 7.932 4.259 1.00 69.69 169 PRO A CA 1
ATOM 1397 C C . PRO A 1 169 ? 1.900 7.822 5.029 1.00 69.69 169 PRO A C 1
ATOM 1399 O O . PRO A 1 169 ? 2.214 6.790 5.633 1.00 69.69 169 PRO A O 1
ATOM 1402 N N . HIS A 1 170 ? 2.683 8.892 4.957 1.00 64.69 170 HIS A N 1
ATOM 1403 C CA . HIS A 1 170 ? 3.939 9.108 5.656 1.00 64.69 170 HIS A CA 1
ATOM 1404 C C . HIS A 1 170 ? 3.763 10.360 6.522 1.00 64.69 170 HIS A C 1
ATOM 1406 O O . HIS A 1 170 ? 2.927 11.207 6.216 1.00 64.69 170 HIS A O 1
ATOM 1412 N N . LEU A 1 171 ? 4.474 10.421 7.655 1.00 41.16 171 LEU A N 1
ATOM 1413 C CA . LEU A 1 171 ? 4.549 11.677 8.417 1.00 41.16 171 LEU A CA 1
ATOM 1414 C C . LEU A 1 171 ? 5.568 12.575 7.739 1.00 41.16 171 LEU A C 1
ATOM 1416 O O . LEU A 1 171 ? 6.671 12.032 7.501 1.00 41.16 171 LEU A O 1
#

Mean predicted aligned error: 12.21 Å

Sequence (171 aa):
GAENPTGNMRYVRVDQEGAVLLVYARLKDILDKTPHDLRDKHVLRFKEDDVFKIVWRADEKTFVAEKKENKWVLIEPAGKKITESEIRSLVWRLKGLKFRKIYKKPEHPVSYYGLNRPYGMIRLMDKEKQITGDLSFGMKKEPTVSYYAKAEGRSTVYELSYDFVKDLPHL